Protein AF-A0A432RXI2-F1 (afdb_monomer)

Mean predicted aligned error: 6.68 Å

Structure (mmCIF, N/CA/C/O backbone):
data_AF-A0A432RXI2-F1
#
_entry.id   AF-A0A432RXI2-F1
#
loop_
_atom_site.group_PDB
_atom_site.id
_atom_site.type_symbol
_atom_site.label_atom_id
_atom_site.label_alt_id
_atom_site.label_comp_id
_atom_site.label_asym_id
_atom_site.label_entity_id
_atom_site.label_seq_id
_atom_site.pdbx_PDB_ins_code
_atom_site.Cartn_x
_atom_site.Cartn_y
_atom_site.Cartn_z
_atom_site.occupancy
_atom_site.B_iso_or_equiv
_atom_site.auth_seq_id
_atom_site.auth_comp_id
_atom_site.auth_asym_id
_atom_site.auth_atom_id
_atom_site.pdbx_PDB_model_num
ATOM 1 N N . SER A 1 1 ? -1.805 4.037 19.022 1.00 57.09 1 SER A N 1
ATOM 2 C CA . SER A 1 1 ? -0.542 3.805 18.295 1.00 57.09 1 SER A CA 1
ATOM 3 C C . SER A 1 1 ? -0.783 3.890 16.798 1.00 57.09 1 SER A C 1
ATOM 5 O O . SER A 1 1 ? -1.855 3.494 16.363 1.00 57.09 1 SER A O 1
ATOM 7 N N . L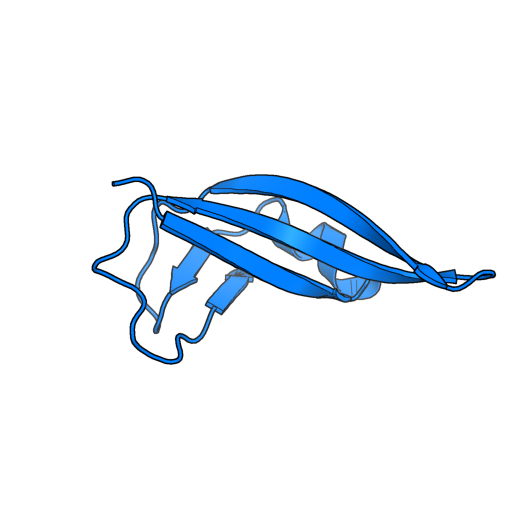YS A 1 2 ? 0.147 4.471 16.024 1.00 66.62 2 LYS A N 1
ATOM 8 C CA . LYS A 1 2 ? 0.079 4.468 14.551 1.00 66.62 2 LYS A CA 1
ATOM 9 C C . LYS A 1 2 ? 0.803 3.222 14.045 1.00 66.62 2 LYS A C 1
ATOM 11 O O . LYS A 1 2 ? 2.026 3.143 14.174 1.00 66.62 2 LYS A O 1
ATOM 16 N N . GLU A 1 3 ? 0.058 2.291 13.473 1.00 80.75 3 GLU A N 1
ATOM 17 C CA . GLU A 1 3 ? 0.579 1.053 12.905 1.00 80.75 3 GLU A CA 1
ATOM 18 C C . GLU A 1 3 ? 1.258 1.314 11.559 1.00 80.75 3 GLU A C 1
ATOM 20 O O . GLU A 1 3 ? 0.878 2.214 10.801 1.00 80.75 3 GLU A O 1
ATOM 25 N N . LYS A 1 4 ? 2.304 0.534 11.270 1.00 83.38 4 LYS A N 1
ATOM 26 C CA . LYS A 1 4 ? 3.122 0.659 10.058 1.00 83.38 4 LYS A CA 1
ATOM 27 C C . LYS A 1 4 ? 3.092 -0.665 9.309 1.00 83.38 4 LYS A C 1
ATOM 29 O O . LYS A 1 4 ? 3.618 -1.653 9.805 1.00 83.38 4 LYS A O 1
ATOM 34 N N . ILE A 1 5 ? 2.552 -0.656 8.096 1.00 82.06 5 ILE A N 1
ATOM 35 C CA . ILE A 1 5 ? 2.524 -1.831 7.225 1.00 82.06 5 ILE A CA 1
ATOM 36 C C . ILE A 1 5 ? 3.473 -1.611 6.056 1.00 82.06 5 ILE A C 1
ATOM 38 O O . ILE A 1 5 ? 3.504 -0.532 5.463 1.00 82.06 5 ILE A O 1
ATOM 42 N N . TYR A 1 6 ? 4.233 -2.646 5.713 1.00 84.19 6 TYR A N 1
ATOM 43 C CA . TYR A 1 6 ? 5.055 -2.670 4.513 1.00 84.19 6 TYR A CA 1
ATOM 44 C C . TYR A 1 6 ? 4.489 -3.691 3.542 1.00 84.19 6 TYR A C 1
ATOM 46 O O . TYR A 1 6 ? 4.331 -4.856 3.892 1.00 84.19 6 TYR A O 1
ATOM 54 N N . ILE A 1 7 ? 4.226 -3.252 2.319 1.00 84.19 7 ILE A N 1
ATOM 55 C CA . ILE A 1 7 ? 3.827 -4.130 1.222 1.00 84.19 7 ILE A CA 1
ATOM 56 C C . ILE A 1 7 ? 4.780 -3.952 0.046 1.00 84.19 7 ILE A C 1
ATOM 58 O O . ILE A 1 7 ? 5.381 -2.887 -0.130 1.00 84.19 7 ILE A O 1
ATOM 62 N N . TYR A 1 8 ? 4.878 -4.987 -0.778 1.00 84.12 8 TYR A N 1
ATOM 63 C CA . TYR A 1 8 ? 5.613 -4.950 -2.034 1.00 84.12 8 TYR A CA 1
ATOM 64 C C . TYR A 1 8 ? 4.614 -4.922 -3.180 1.00 84.12 8 TYR A C 1
ATOM 66 O O . TYR A 1 8 ? 3.779 -5.813 -3.316 1.00 84.12 8 TYR A O 1
ATOM 74 N N . VAL A 1 9 ? 4.678 -3.863 -3.981 1.00 82.44 9 VAL A N 1
ATOM 75 C CA . VAL A 1 9 ? 3.780 -3.649 -5.115 1.00 82.44 9 VAL A CA 1
ATOM 76 C C . VAL A 1 9 ? 4.605 -3.684 -6.399 1.00 82.44 9 VAL A C 1
ATOM 78 O O . VAL A 1 9 ? 5.585 -2.946 -6.493 1.00 82.44 9 VAL A O 1
ATOM 81 N N . PRO A 1 10 ? 4.248 -4.508 -7.396 1.00 82.62 10 PRO A N 1
ATOM 82 C CA . PRO A 1 10 ? 4.960 -4.537 -8.670 1.00 82.62 10 PRO A CA 1
ATOM 83 C C . PRO A 1 10 ? 4.837 -3.202 -9.421 1.00 82.62 10 PRO A C 1
ATOM 85 O O . PRO A 1 10 ? 3.844 -2.481 -9.275 1.00 82.62 10 PRO A O 1
ATOM 88 N N . ILE A 1 11 ? 5.822 -2.881 -10.265 1.00 81.81 11 ILE A N 1
ATOM 89 C CA . ILE A 1 11 ? 5.874 -1.604 -11.002 1.00 81.81 11 ILE A CA 1
ATOM 90 C C . ILE A 1 11 ? 4.636 -1.338 -11.864 1.00 81.81 11 ILE A C 1
ATOM 92 O O . ILE A 1 11 ? 4.143 -0.216 -11.899 1.00 81.81 11 ILE A O 1
ATOM 96 N N . ASN A 1 12 ? 4.064 -2.364 -12.489 1.00 80.38 12 ASN A N 1
ATOM 97 C CA . ASN A 1 12 ? 2.864 -2.216 -13.316 1.00 80.38 12 ASN A CA 1
ATOM 98 C C . ASN A 1 12 ? 1.601 -1.838 -12.515 1.00 80.38 12 ASN A C 1
ATOM 100 O O . ASN A 1 12 ? 0.638 -1.343 -13.095 1.00 80.38 12 ASN A O 1
ATOM 104 N N . LYS A 1 13 ? 1.591 -2.030 -11.188 1.00 78.19 13 LYS A N 1
ATOM 105 C CA . LYS A 1 13 ? 0.448 -1.715 -10.317 1.00 78.19 13 LYS A CA 1
ATOM 106 C C . LYS A 1 13 ? 0.640 -0.450 -9.482 1.00 78.19 13 LYS A C 1
ATOM 108 O O . LYS A 1 13 ? -0.333 0.028 -8.902 1.00 78.19 13 LYS A O 1
ATOM 113 N N . ILE A 1 14 ? 1.838 0.147 -9.449 1.00 79.62 14 ILE A N 1
ATOM 114 C CA . ILE A 1 14 ? 2.115 1.298 -8.571 1.00 79.62 14 ILE A CA 1
ATOM 115 C C . ILE A 1 14 ? 1.275 2.537 -8.910 1.00 79.62 14 ILE A C 1
ATOM 117 O O . ILE A 1 14 ? 0.817 3.246 -8.015 1.00 79.62 14 ILE A O 1
ATOM 121 N N . ASN A 1 15 ? 1.020 2.783 -10.196 1.00 78.94 15 ASN A N 1
ATOM 122 C CA . ASN A 1 15 ? 0.198 3.916 -10.621 1.00 78.94 15 ASN A CA 1
ATOM 123 C C . ASN A 1 15 ? -1.270 3.727 -10.219 1.00 78.94 15 ASN A C 1
ATOM 125 O O . ASN A 1 15 ? -1.941 4.700 -9.891 1.00 78.94 15 ASN A O 1
ATOM 129 N N . SER A 1 16 ? -1.746 2.478 -10.156 1.00 79.06 16 SER A N 1
ATOM 130 C CA . SER A 1 16 ? -3.116 2.177 -9.742 1.00 79.06 16 SER A CA 1
ATOM 131 C C . SER A 1 16 ? -3.347 2.390 -8.247 1.00 79.06 16 SER A C 1
ATOM 133 O O . SER A 1 16 ? -4.494 2.612 -7.881 1.00 79.06 16 SER A O 1
ATOM 135 N N . ILE A 1 17 ? -2.337 2.283 -7.377 1.00 80.94 17 ILE A N 1
ATOM 136 C CA . ILE A 1 17 ? -2.572 2.319 -5.922 1.00 80.94 17 ILE A CA 1
ATOM 137 C C . ILE A 1 17 ? -2.600 3.730 -5.326 1.00 80.94 17 ILE A C 1
ATOM 139 O O . ILE A 1 17 ? -3.120 3.903 -4.230 1.00 80.94 17 ILE A O 1
ATOM 143 N N . LYS A 1 18 ? -2.041 4.739 -6.009 1.00 74.88 18 LYS A N 1
ATOM 144 C CA . LYS A 1 18 ? -1.886 6.091 -5.437 1.00 74.88 18 LYS A CA 1
ATOM 145 C C . LYS A 1 18 ? -3.217 6.784 -5.140 1.00 74.88 18 LYS A C 1
ATOM 147 O O . LYS A 1 18 ? -3.295 7.508 -4.156 1.00 74.88 18 LYS A O 1
ATOM 152 N N . ASN A 1 19 ? -4.238 6.533 -5.959 1.00 77.44 19 ASN A N 1
ATOM 153 C CA . ASN A 1 19 ? -5.551 7.177 -5.845 1.00 77.44 19 ASN A CA 1
ATOM 154 C C . ASN A 1 19 ? -6.651 6.229 -5.348 1.00 77.44 19 ASN A C 1
ATOM 156 O O . ASN A 1 19 ? -7.824 6.592 -5.375 1.00 77.44 19 ASN A O 1
ATOM 160 N N . LYS A 1 20 ? -6.295 5.011 -4.927 1.00 83.81 20 LYS A N 1
ATOM 161 C CA . LYS A 1 20 ? -7.271 4.007 -4.499 1.00 83.81 20 LYS A CA 1
ATOM 162 C C . LYS A 1 20 ? -7.489 4.022 -3.001 1.00 83.81 20 LYS A C 1
ATOM 164 O O . LYS A 1 20 ? -6.590 4.348 -2.224 1.00 83.81 20 LYS A O 1
ATOM 169 N N . LYS A 1 21 ? -8.689 3.611 -2.606 1.00 86.00 21 LYS A N 1
ATOM 170 C CA . LYS A 1 21 ? -9.010 3.371 -1.207 1.00 86.00 21 LYS A CA 1
ATOM 171 C C . LYS A 1 21 ? -8.333 2.080 -0.762 1.00 86.00 21 LYS A C 1
ATOM 173 O O . LYS A 1 21 ? -8.271 1.093 -1.501 1.00 86.00 21 LYS A O 1
ATOM 178 N N . ILE A 1 22 ? -7.811 2.103 0.457 1.00 86.56 22 ILE A N 1
ATOM 179 C CA . ILE A 1 22 ? -7.125 0.962 1.053 1.00 86.56 22 ILE A CA 1
ATOM 180 C C . ILE A 1 22 ? -8.139 0.204 1.895 1.00 86.56 22 ILE A C 1
ATOM 182 O O . ILE A 1 22 ? -8.786 0.781 2.766 1.00 86.56 22 ILE A O 1
ATOM 186 N N . TYR A 1 23 ? -8.258 -1.093 1.646 1.00 87.56 23 TYR A N 1
ATOM 187 C CA . TYR A 1 23 ? -9.094 -1.993 2.422 1.00 87.56 23 TYR A CA 1
ATOM 188 C C . TYR A 1 23 ? -8.207 -3.002 3.138 1.00 87.56 23 TYR A C 1
ATOM 190 O O . TYR A 1 23 ? -7.306 -3.579 2.530 1.00 87.56 23 TYR A O 1
ATOM 198 N N . ILE A 1 24 ? -8.467 -3.221 4.425 1.00 84.75 24 ILE A N 1
ATOM 199 C CA . ILE A 1 24 ? -7.802 -4.248 5.230 1.00 84.75 24 ILE A CA 1
ATOM 200 C C . ILE A 1 24 ? -8.871 -5.264 5.633 1.00 84.75 24 ILE A C 1
ATOM 202 O O . ILE A 1 24 ? -9.885 -4.891 6.221 1.00 84.75 24 ILE A O 1
ATOM 206 N N . ASN A 1 25 ? -8.683 -6.534 5.264 1.00 84.81 25 ASN A N 1
ATOM 207 C CA . ASN A 1 25 ? -9.665 -7.610 5.464 1.00 84.81 25 ASN A CA 1
ATOM 208 C C . ASN A 1 25 ? -11.071 -7.245 4.943 1.00 84.81 25 ASN A C 1
ATOM 210 O O . ASN A 1 25 ? -12.086 -7.517 5.580 1.00 84.81 25 ASN A O 1
ATOM 214 N N . GLY A 1 26 ? -11.128 -6.569 3.791 1.00 84.81 26 GLY A N 1
ATOM 215 C CA . GLY A 1 26 ? -12.378 -6.129 3.165 1.00 84.81 26 GLY A CA 1
ATOM 216 C C . GLY A 1 26 ? -13.040 -4.900 3.799 1.00 84.81 26 GLY A C 1
ATOM 217 O O . GLY A 1 26 ? -14.026 -4.416 3.248 1.00 84.81 26 GLY A O 1
ATOM 218 N N . LYS A 1 27 ? -12.502 -4.352 4.898 1.00 84.88 27 LYS A N 1
ATOM 219 C CA . LYS A 1 27 ? -13.007 -3.128 5.539 1.00 84.88 27 LYS A CA 1
ATOM 220 C C . LYS A 1 27 ? -12.235 -1.907 5.059 1.00 84.88 27 LYS A C 1
ATOM 222 O O . LYS A 1 27 ? -11.005 -1.948 4.998 1.00 84.88 27 LYS A O 1
ATOM 227 N N . GLU A 1 28 ? -12.953 -0.832 4.726 1.00 85.81 28 GLU A N 1
ATOM 228 C CA . GLU A 1 28 ? -12.325 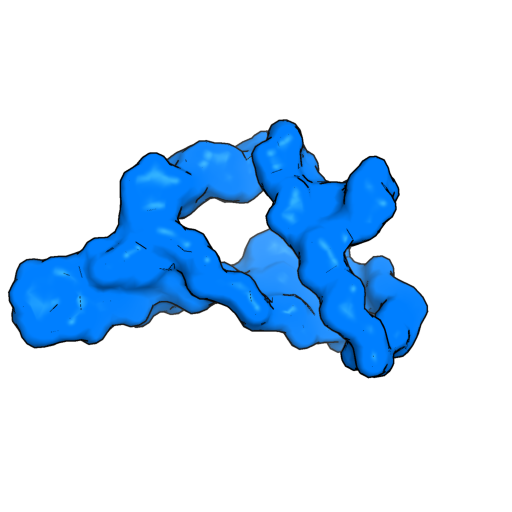0.440 4.361 1.00 85.81 28 GLU A CA 1
ATOM 229 C C . GLU A 1 28 ? -11.462 0.927 5.524 1.00 85.81 28 GLU A C 1
ATOM 231 O O . GLU A 1 28 ? -11.861 0.891 6.689 1.00 85.81 28 GLU A O 1
ATOM 236 N N . SER A 1 29 ? -10.245 1.330 5.192 1.00 83.25 29 SER A N 1
ATOM 237 C CA . SER A 1 29 ? -9.214 1.644 6.154 1.00 83.25 29 SER A CA 1
ATOM 238 C C . SER A 1 29 ? -8.729 3.073 5.962 1.00 83.25 29 SER A C 1
ATOM 240 O O . SER A 1 29 ? -8.493 3.525 4.845 1.00 83.25 29 SER A O 1
ATOM 242 N N . ASN A 1 30 ? -8.484 3.769 7.072 1.00 84.50 30 ASN A N 1
ATOM 243 C CA . ASN A 1 30 ? -7.927 5.125 7.075 1.00 84.50 30 ASN A CA 1
ATOM 244 C C . ASN A 1 30 ? -6.401 5.147 6.876 1.00 84.50 30 ASN A C 1
ATOM 246 O O . ASN A 1 30 ? -5.733 6.125 7.226 1.00 84.50 30 ASN A O 1
ATOM 250 N N . PHE A 1 31 ? -5.824 4.058 6.366 1.00 84.94 31 PHE A N 1
ATOM 251 C CA . PHE A 1 31 ? -4.399 3.991 6.080 1.00 84.94 31 PHE A CA 1
ATOM 252 C C . PHE A 1 31 ? -4.046 4.913 4.924 1.00 84.94 31 PHE A C 1
ATOM 254 O O . PHE A 1 31 ? -4.752 5.007 3.924 1.00 84.94 31 PHE A O 1
ATOM 261 N N . LYS A 1 32 ? -2.903 5.576 5.063 1.00 85.50 32 LYS A N 1
ATOM 262 C CA . LYS A 1 32 ? -2.342 6.443 4.033 1.00 85.50 32 LYS A CA 1
ATOM 263 C C . LYS A 1 32 ? -0.983 5.920 3.615 1.00 85.50 32 LYS A C 1
ATOM 265 O O . LYS A 1 32 ? -0.227 5.391 4.435 1.00 85.50 32 LYS A O 1
ATOM 270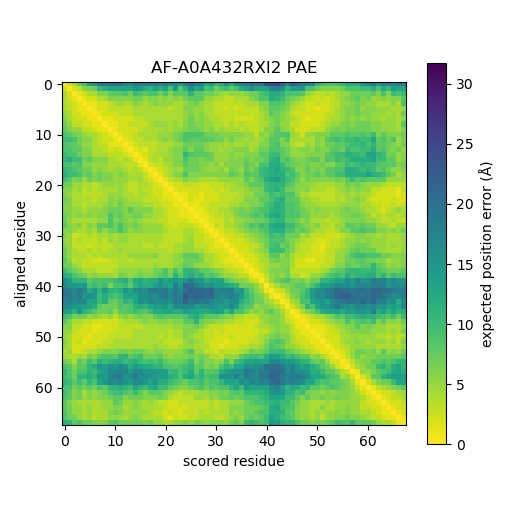 N N . ILE A 1 33 ? -0.663 6.090 2.337 1.00 86.44 33 ILE A N 1
ATOM 271 C CA . ILE A 1 33 ? 0.683 5.835 1.832 1.00 86.44 33 ILE A CA 1
ATOM 272 C C . ILE A 1 33 ? 1.603 6.900 2.431 1.00 86.44 33 ILE A C 1
ATOM 274 O O . ILE A 1 33 ? 1.481 8.079 2.115 1.00 86.44 33 ILE A O 1
ATOM 278 N N . ALA A 1 34 ? 2.509 6.487 3.314 1.00 86.38 34 ALA A N 1
ATOM 279 C CA . ALA A 1 34 ? 3.489 7.381 3.918 1.00 86.38 34 ALA A CA 1
ATOM 280 C C . ALA A 1 34 ? 4.661 7.635 2.969 1.00 86.38 34 ALA A C 1
ATOM 282 O O . ALA A 1 34 ? 5.073 8.773 2.782 1.00 86.38 34 ALA A O 1
ATOM 283 N N . TYR A 1 35 ? 5.196 6.575 2.361 1.00 83.44 35 TYR A N 1
ATOM 284 C CA . TYR A 1 35 ? 6.174 6.698 1.286 1.00 83.44 35 TYR A CA 1
ATOM 285 C C . TYR A 1 35 ? 6.195 5.451 0.411 1.00 83.44 35 TYR A C 1
ATOM 287 O O . TYR A 1 35 ? 5.798 4.356 0.820 1.00 83.44 35 TYR A O 1
ATOM 295 N N . VAL A 1 36 ? 6.727 5.629 -0.793 1.00 85.12 36 VAL A N 1
ATOM 296 C CA . VAL A 1 36 ? 6.975 4.565 -1.757 1.00 85.12 36 VAL A CA 1
ATOM 297 C C . VAL A 1 36 ? 8.473 4.548 -2.048 1.00 85.12 36 VAL A C 1
ATOM 299 O O . VAL A 1 36 ? 9.012 5.524 -2.562 1.00 85.12 36 VAL A O 1
ATOM 302 N N . LYS A 1 37 ? 9.156 3.452 -1.713 1.00 84.88 37 LYS A N 1
ATOM 303 C CA . LYS A 1 37 ? 10.579 3.253 -2.008 1.00 84.88 37 LYS A CA 1
ATOM 304 C C . LYS A 1 37 ? 10.724 2.303 -3.192 1.00 84.88 37 LYS A C 1
ATOM 306 O O . LYS A 1 37 ? 10.139 1.224 -3.186 1.00 84.88 37 LYS A O 1
ATOM 311 N N . LYS A 1 38 ? 11.508 2.696 -4.196 1.00 82.69 38 LYS A N 1
ATOM 312 C CA . LYS A 1 38 ? 11.876 1.815 -5.312 1.00 82.69 38 LYS A CA 1
ATOM 313 C C . LYS A 1 38 ? 12.738 0.669 -4.783 1.00 82.69 38 LYS A C 1
ATOM 315 O O . LYS A 1 38 ? 13.704 0.918 -4.064 1.00 82.69 38 LYS A O 1
ATOM 320 N N . VAL A 1 39 ? 12.362 -0.558 -5.120 1.00 79.06 39 VAL A N 1
ATOM 321 C CA . VAL A 1 39 ? 13.180 -1.757 -4.944 1.00 79.06 39 VAL A CA 1
ATOM 322 C C . VAL A 1 39 ? 13.518 -2.222 -6.354 1.00 79.06 39 VAL A C 1
ATOM 324 O O . VAL A 1 39 ? 12.650 -2.649 -7.113 1.00 79.06 39 VAL A O 1
ATOM 327 N N . ALA A 1 40 ? 14.767 -2.002 -6.733 1.00 72.56 40 ALA A N 1
ATOM 328 C CA . ALA A 1 40 ? 15.269 -2.306 -8.057 1.00 72.56 40 ALA A CA 1
ATOM 329 C C . ALA A 1 40 ? 16.444 -3.264 -7.925 1.00 72.56 40 ALA A C 1
ATOM 331 O O . ALA A 1 40 ? 17.243 -3.120 -6.999 1.00 72.56 40 ALA A O 1
ATOM 332 N N . ASP A 1 41 ? 16.523 -4.199 -8.859 1.00 64.94 41 ASP A N 1
ATOM 333 C CA . ASP A 1 41 ? 17.756 -4.915 -9.158 1.00 64.94 41 ASP A CA 1
ATOM 334 C C . ASP A 1 41 ? 18.602 -4.044 -10.102 1.00 64.94 41 ASP A C 1
ATOM 336 O O . ASP A 1 41 ? 18.086 -3.072 -10.662 1.00 64.94 41 ASP A O 1
ATOM 340 N N . ASP A 1 42 ? 19.880 -4.379 -10.303 1.00 62.38 42 ASP A N 1
ATOM 341 C CA . ASP A 1 42 ? 20.876 -3.563 -11.032 1.00 62.38 42 ASP A CA 1
ATOM 342 C C . ASP A 1 42 ? 20.392 -2.948 -12.360 1.00 62.38 42 ASP A C 1
ATOM 344 O O . ASP A 1 42 ? 20.879 -1.900 -12.779 1.00 62.38 42 ASP A O 1
ATOM 348 N N . LYS A 1 43 ? 19.424 -3.582 -13.035 1.00 62.06 43 LYS A N 1
ATOM 349 C CA . LYS A 1 43 ? 18.921 -3.152 -14.348 1.00 62.06 43 LYS A CA 1
ATOM 350 C C . LYS A 1 43 ? 17.463 -2.691 -14.377 1.00 62.06 43 LYS A C 1
ATOM 352 O O . LYS A 1 43 ? 17.107 -1.937 -15.278 1.00 62.06 43 LYS A O 1
ATOM 357 N N . PHE A 1 44 ? 16.607 -3.110 -13.440 1.00 60.88 44 PHE A N 1
ATOM 358 C CA . PHE A 1 44 ? 15.166 -2.835 -13.526 1.00 60.88 44 PHE A CA 1
ATOM 359 C C . PHE A 1 44 ? 14.514 -2.648 -12.154 1.00 60.88 44 PHE A C 1
ATOM 361 O O . PHE A 1 44 ? 14.801 -3.364 -11.196 1.00 60.88 44 PHE A O 1
ATOM 368 N N . VAL A 1 45 ? 13.559 -1.714 -12.076 1.00 63.91 45 VAL A N 1
ATOM 369 C CA . VAL A 1 45 ? 12.671 -1.588 -10.912 1.00 63.91 45 VAL A CA 1
ATOM 370 C C . VAL A 1 45 ? 11.686 -2.757 -10.940 1.00 63.91 45 VAL A C 1
ATOM 372 O O . VAL A 1 45 ? 10.695 -2.721 -11.668 1.00 63.91 45 VAL A O 1
ATOM 375 N N . THR A 1 46 ? 11.958 -3.797 -10.156 1.00 69.00 46 THR A N 1
ATOM 376 C CA . THR A 1 46 ? 11.117 -4.998 -10.064 1.00 69.00 46 THR A CA 1
ATOM 377 C C . THR A 1 46 ? 9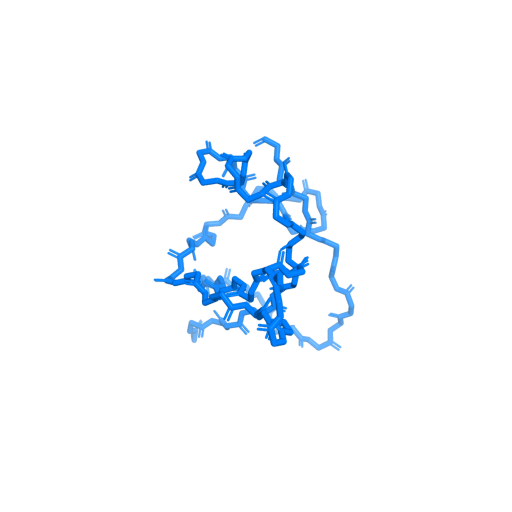.899 -4.758 -9.174 1.00 69.00 46 THR A C 1
ATOM 379 O O . THR A 1 46 ? 8.791 -5.209 -9.481 1.00 69.00 46 THR A O 1
ATOM 382 N N . SER A 1 47 ? 10.050 -3.976 -8.100 1.00 77.44 47 SER A N 1
ATOM 383 C CA . SER A 1 47 ? 8.947 -3.672 -7.188 1.00 77.44 47 SER A CA 1
ATOM 384 C C . SER A 1 47 ? 9.105 -2.338 -6.455 1.00 77.44 47 SER A C 1
ATOM 386 O O . SER A 1 47 ? 10.129 -1.661 -6.483 1.00 77.44 47 SER A O 1
ATOM 388 N N . TYR A 1 48 ? 8.045 -1.924 -5.781 1.00 82.25 48 TYR A N 1
ATOM 389 C CA . TYR A 1 48 ? 8.041 -0.781 -4.890 1.00 82.25 48 TYR A CA 1
ATOM 390 C C . TYR A 1 48 ? 7.657 -1.245 -3.495 1.00 82.25 48 TYR A C 1
ATOM 392 O O . TYR A 1 48 ? 6.601 -1.844 -3.289 1.00 82.25 48 TYR A O 1
ATOM 400 N N . LYS A 1 49 ? 8.495 -0.912 -2.517 1.00 84.94 49 LYS A N 1
ATOM 401 C CA . LYS A 1 49 ? 8.171 -1.057 -1.104 1.00 84.94 49 LYS A CA 1
ATOM 402 C C . LYS A 1 49 ? 7.321 0.131 -0.682 1.00 84.94 49 LYS A C 1
ATOM 404 O O . LYS A 1 49 ? 7.813 1.255 -0.568 1.00 84.94 49 LYS A O 1
ATOM 409 N N . VAL A 1 50 ? 6.043 -0.119 -0.452 1.00 86.12 50 VAL A N 1
ATOM 410 C CA . VAL A 1 50 ? 5.081 0.894 -0.024 1.00 86.12 50 VAL A CA 1
ATOM 411 C C . VAL A 1 50 ? 4.915 0.776 1.480 1.00 86.12 50 VAL A C 1
ATOM 413 O O . VAL A 1 50 ? 4.630 -0.303 2.002 1.00 86.12 50 VAL A O 1
ATOM 416 N N . LYS A 1 51 ? 5.103 1.891 2.182 1.00 86.31 51 LYS A N 1
ATOM 417 C CA . LYS A 1 51 ? 4.797 1.991 3.604 1.00 86.31 51 LYS A CA 1
ATOM 418 C C . LYS A 1 51 ? 3.426 2.619 3.774 1.00 86.31 51 LYS A C 1
ATOM 420 O O . LYS A 1 51 ? 3.218 3.761 3.367 1.00 86.31 51 LYS A O 1
ATOM 425 N N . LEU A 1 52 ? 2.530 1.895 4.425 1.00 85.25 52 LEU A N 1
ATOM 426 C CA . LEU A 1 52 ? 1.225 2.385 4.834 1.00 85.25 52 LEU A CA 1
ATOM 427 C C . LEU A 1 52 ? 1.256 2.703 6.328 1.00 85.25 52 LEU A C 1
ATOM 429 O O . LEU A 1 52 ? 1.837 1.955 7.116 1.00 85.25 52 LEU A O 1
ATOM 433 N N . VAL A 1 53 ? 0.653 3.823 6.715 1.00 85.69 53 VAL A N 1
ATOM 434 C CA . VAL A 1 53 ? 0.534 4.234 8.116 1.00 85.69 53 VAL A CA 1
ATOM 435 C C . VAL A 1 53 ? -0.919 4.548 8.417 1.00 85.69 53 VAL A C 1
ATOM 437 O O . VAL A 1 53 ? -1.568 5.274 7.664 1.00 85.69 53 VAL A O 1
ATOM 440 N N . GLY A 1 54 ? -1.420 4.018 9.525 1.00 84.25 54 GLY A N 1
ATOM 441 C CA . GLY A 1 54 ? -2.790 4.243 9.962 1.00 84.25 54 GLY A CA 1
ATOM 442 C C . GLY A 1 54 ? -3.045 3.679 11.350 1.00 84.25 54 GLY A C 1
ATOM 443 O O . GLY A 1 54 ? -2.124 3.235 12.032 1.00 84.25 54 GLY A O 1
ATOM 444 N N . ASN A 1 55 ? -4.303 3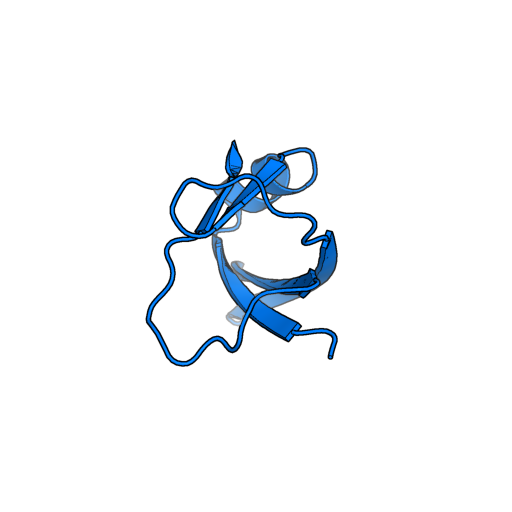.716 11.769 1.00 80.19 55 ASN A N 1
ATOM 445 C CA . ASN A 1 55 ? -4.738 3.078 13.005 1.00 80.19 55 ASN A CA 1
ATOM 446 C C . ASN A 1 55 ? -5.402 1.751 12.640 1.00 80.19 55 ASN A C 1
ATOM 448 O O . ASN A 1 55 ? -6.419 1.745 11.948 1.00 80.19 55 ASN A O 1
ATOM 452 N N . TYR A 1 56 ? -4.821 0.645 13.092 1.00 72.12 56 TYR A N 1
ATOM 453 C CA . TYR A 1 56 ? -5.421 -0.684 13.017 1.00 72.12 56 TYR A CA 1
ATOM 454 C C . TYR A 1 56 ? -5.279 -1.341 14.393 1.00 72.12 56 TYR A C 1
ATOM 456 O O . TYR A 1 56 ? -4.256 -1.109 15.042 1.00 72.12 56 TYR A O 1
ATOM 464 N N . PRO A 1 57 ? -6.271 -2.110 14.874 1.00 63.78 57 PRO A N 1
ATOM 465 C CA . PRO A 1 57 ? -6.071 -2.948 16.051 1.00 63.78 57 PRO A CA 1
ATOM 466 C C . PRO A 1 57 ? -4.891 -3.884 15.782 1.00 63.78 57 PRO A C 1
ATOM 468 O O . PRO A 1 57 ? -4.781 -4.411 14.682 1.00 63.78 57 PRO A O 1
ATOM 471 N N . THR A 1 58 ? -3.986 -3.998 16.752 1.00 65.31 58 THR A N 1
ATOM 472 C CA . THR A 1 58 ? -2.708 -4.726 16.718 1.00 65.31 58 THR A CA 1
ATOM 473 C C . THR A 1 58 ? -2.615 -5.782 15.613 1.00 65.31 58 THR A C 1
ATOM 475 O O . THR A 1 58 ? -3.371 -6.751 15.600 1.00 65.31 58 THR A O 1
ATOM 478 N N . ILE A 1 59 ? -1.672 -5.605 14.684 1.00 64.50 59 ILE A N 1
ATOM 479 C CA . ILE A 1 59 ? -1.461 -6.534 13.566 1.00 64.50 59 ILE A CA 1
ATOM 480 C C . ILE A 1 59 ? -0.659 -7.732 14.088 1.00 64.50 59 ILE A C 1
ATOM 482 O O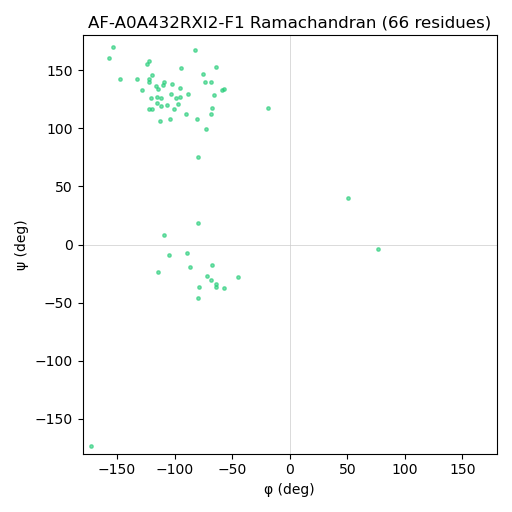 . ILE A 1 59 ? 0.546 -7.831 13.878 1.00 64.50 59 ILE A O 1
ATOM 486 N N . SER A 1 60 ? -1.316 -8.615 14.834 1.00 68.88 60 SER A N 1
ATOM 487 C CA . SER A 1 60 ? -0.770 -9.922 15.222 1.00 68.88 60 SER A CA 1
ATOM 488 C C . SER A 1 60 ? -1.098 -11.017 14.203 1.00 68.88 60 SER A C 1
ATOM 490 O O . SER A 1 60 ? -0.589 -12.127 14.311 1.00 68.88 60 SER A O 1
ATOM 492 N N . GLU A 1 61 ? -1.935 -10.712 13.209 1.00 71.25 61 GLU A N 1
ATOM 493 C CA . GLU A 1 61 ? -2.485 -11.674 12.254 1.00 71.25 61 GLU A CA 1
ATOM 494 C C . GLU A 1 61 ? -2.143 -11.312 10.804 1.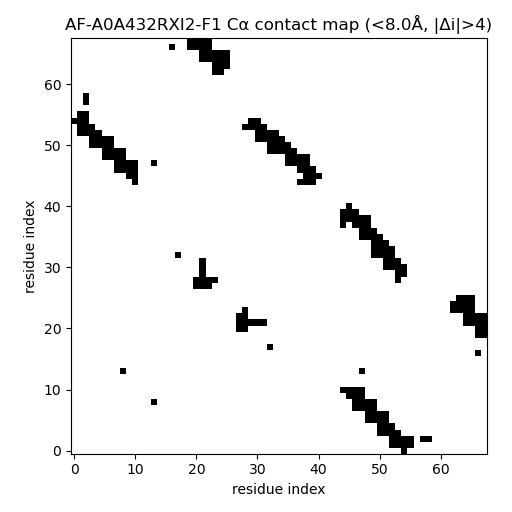00 71.25 61 GLU A C 1
ATOM 496 O O . GLU A 1 61 ? -1.875 -10.155 10.463 1.00 71.25 61 GLU A O 1
ATOM 501 N N . VAL A 1 62 ? -2.182 -12.319 9.926 1.00 78.38 62 VAL A N 1
ATOM 502 C CA . VAL A 1 62 ? -2.052 -12.126 8.479 1.00 78.38 62 VAL A CA 1
ATOM 503 C C . VAL A 1 62 ? -3.280 -11.372 7.976 1.00 78.38 62 VAL A C 1
ATOM 505 O O . VAL A 1 62 ? -4.402 -11.868 8.049 1.00 78.38 62 VAL A O 1
ATOM 508 N N . VAL A 1 63 ? -3.066 -10.172 7.439 1.00 79.00 63 VAL A N 1
ATOM 509 C CA . VAL A 1 63 ? -4.135 -9.329 6.895 1.00 79.00 63 VAL A CA 1
ATOM 510 C C . VAL A 1 63 ? -4.061 -9.255 5.376 1.00 79.00 63 VAL A C 1
ATOM 512 O O . VAL A 1 63 ? -2.984 -9.131 4.789 1.00 79.00 63 VAL A O 1
ATOM 515 N N . LYS A 1 64 ? -5.223 -9.288 4.723 1.00 83.44 64 LYS A N 1
ATOM 516 C CA . LYS A 1 64 ? -5.337 -9.061 3.282 1.00 83.44 64 LYS A CA 1
ATOM 517 C C . LYS A 1 64 ? -5.504 -7.570 3.010 1.00 83.44 64 LYS A C 1
ATOM 519 O O . LYS A 1 64 ? -6.368 -6.926 3.604 1.00 83.44 64 LYS A O 1
ATOM 524 N N . ILE A 1 65 ? -4.691 -7.041 2.097 1.00 82.69 65 ILE A N 1
ATOM 525 C CA . ILE A 1 65 ? -4.731 -5.635 1.689 1.00 82.69 65 ILE A CA 1
ATOM 526 C C . ILE A 1 65 ? -5.214 -5.558 0.251 1.00 82.69 65 ILE A C 1
ATOM 528 O O . ILE A 1 65 ? -4.568 -6.081 -0.657 1.00 82.69 65 ILE A O 1
ATOM 532 N N . ASP A 1 66 ? -6.335 -4.875 0.059 1.00 84.38 66 ASP A N 1
ATOM 533 C CA . ASP A 1 66 ? -6.943 -4.658 -1.245 1.00 84.38 66 ASP A CA 1
ATOM 534 C C . ASP A 1 66 ? -6.953 -3.160 -1.574 1.00 84.38 66 ASP A C 1
ATOM 536 O O . ASP A 1 66 ? -7.292 -2.318 -0.741 1.00 84.38 66 ASP A O 1
ATOM 540 N N . PHE A 1 67 ? -6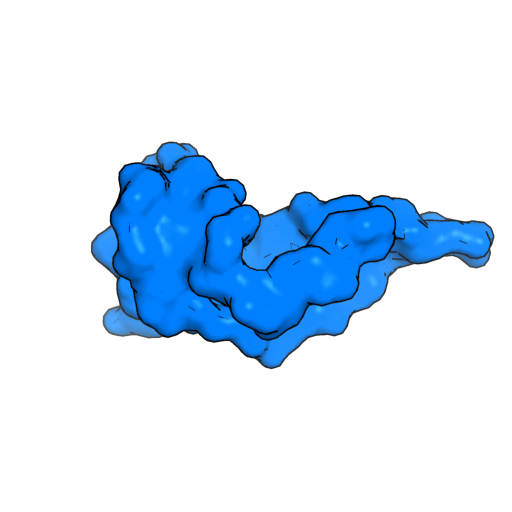.592 -2.831 -2.815 1.00 83.31 67 PHE A N 1
ATOM 541 C CA . PHE A 1 67 ? -6.688 -1.480 -3.366 1.00 83.31 67 PHE A CA 1
ATOM 542 C C . PHE A 1 67 ? -7.890 -1.431 -4.305 1.00 83.31 67 PHE A C 1
ATOM 544 O O . PHE A 1 67 ? -7.827 -2.003 -5.401 1.00 83.31 67 PHE A O 1
ATOM 551 N N . LYS A 1 68 ? -8.967 -0.759 -3.889 1.00 81.19 68 LYS A N 1
ATOM 552 C CA . LYS A 1 68 ? -10.169 -0.567 -4.713 1.00 81.19 68 LYS A CA 1
ATOM 553 C C . LYS A 1 68 ? -10.303 0.883 -5.148 1.00 81.19 68 LYS A C 1
ATOM 555 O O . LYS A 1 68 ? -10.131 1.785 -4.296 1.00 81.19 68 LYS A O 1
#

Nearest PDB structures (foldseek):
  6tba-assembly1_5A  TM=5.731E-01  e=3.294E+00  Rhodobacter capsulatus SB 1003
  4qqv-assembly2_C  TM=4.278E-01  e=3.480E+00  Mus musculus
  8k7t-assembly1_E  TM=4.004E-01  e=6.745E+00  Mus musculus

Secondary structure (DSSP, 8-state):
--EEEEEEEEHHHHHHHTTSPEEETTE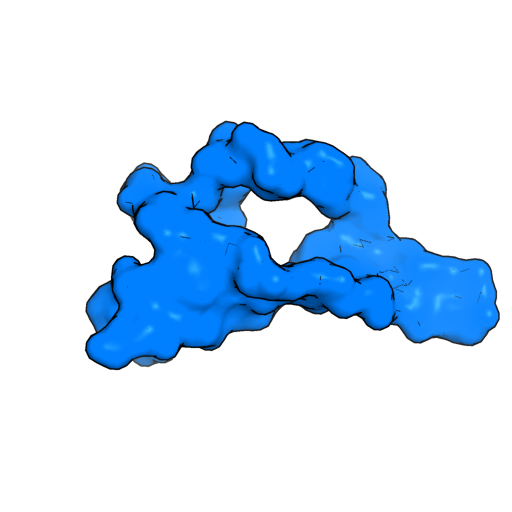EE--EEEEEEEEEETTEEEEEEEEEEE--S---S---EEE-

pLDDT: mean 79.12, std 7.84, range [57.09, 87.56]

Solvent-accessible surface area (backbone atoms only — not comparable to full-atom values): 4190 Å² total; per-residue (Å²): 122,77,41,78,46,79,46,81,40,46,56,92,49,51,77,66,51,77,84,35,52,39,20,52,71,84,39,85,43,85,51,41,80,73,48,75,41,84,40,58,55,103,88,47,69,63,29,27,44,35,32,35,40,27,77,62,81,80,85,84,64,95,72,51,79,48,76,90

Foldseek 3Di:
DKDKDKDKAAPVCPVVQQPFFKDKQNHGFPKDFPDWAFDDDPPGRGIITTIIIGDDPDPPDDIDIDTD

Sequence (68 aa):
SKEKIYIYVPINKINSIKNKKIYINGKESNFKIAYVKKVADDKFVTSYKVKLVGNYPTISEVVKIDFK

Radius of gyration: 12.49 Å; Cα contacts (8 Å, |Δi|>4): 119; chains: 1; bounding box: 34×20×33 Å